Protein AF-A0A1F4F682-F1 (afdb_monomer)

Sequence (156 aa):
MVMATGIVSIAAHMLGLSLIAVALFWLTIVAYLVLWLLNVLRAIWFARDFFSDMVNHQRGMGFFTIVAGSCVLGSQFVLIAENYQVATYLWVLALVLWIGLTYTIFTAFTVNETKPSLEAGIYIALFVWLAVFTGLVHALVNPLLVFLVKRHQAKA

Radius of gyration: 17.97 Å; Cα contacts (8 Å, |Δi|>4): 100; chains: 1; bounding box: 41×32×54 Å

Foldseek 3Di:
DLLVLLVVLVVCVVVVVLVSSVVSLVVSVVVLVVVVVVVVVCCVPVVVVVLVLCLDPVSLVVQLVNLSSLQSNLVSCCRNVVNNPSSVVSNVVSLVSLVVSLVSSVVSVVPPPPDDPPVVVVVVVVVNVVSVVVNVCCVVVVVVVVVVVVVVVVVD

pLDDT: mean 74.23, std 10.25, range [45.69, 89.12]

Secondary structure (DSSP, 8-state):
-HHHHHHHHHHHHHTT-HHHHHHHHHHHHHHHHHHHHHHHHHHHHSHHHHHHHHHSHHHHHHHHHHHHHHHHHHHHHHHTS--HHHHHHHHHHHHHHHHHHHHHHHHHHHH-SSPPPHHHHHHHHHHHHHHHHHHHHHHHHHHHHHHHHHHHHTT-

Solvent-accessible surface area (backbone atoms only — not comparable to full-atom values): 8214 Å² total; per-residue (Å²): 108,49,50,62,45,34,53,52,17,50,52,31,42,77,70,67,40,53,72,60,14,52,53,33,44,54,51,27,52,53,52,45,53,52,52,49,51,53,51,51,51,42,47,71,78,36,44,70,62,46,54,56,39,38,56,34,81,79,51,36,60,58,60,53,51,56,30,54,32,28,44,46,52,18,50,45,27,45,74,75,65,66,36,56,67,63,18,49,52,31,42,52,51,22,52,53,51,45,52,53,51,52,52,51,42,49,50,42,60,69,70,46,86,73,77,68,56,75,67,56,52,50,55,50,51,52,48,50,51,49,52,53,50,52,51,50,49,50,66,57,48,50,60,51,50,54,50,52,52,53,57,54,62,78,73,111

Structure (mmCIF, N/CA/C/O backbone):
data_AF-A0A1F4F682-F1
#
_entry.id   AF-A0A1F4F682-F1
#
loop_
_atom_site.group_PDB
_atom_site.id
_atom_site.type_symbol
_atom_site.label_atom_id
_atom_site.label_alt_id
_atom_site.label_comp_id
_atom_site.label_asym_id
_atom_site.label_entity_id
_atom_site.label_seq_id
_atom_site.pdbx_PDB_ins_code
_atom_site.Cartn_x
_atom_site.Cartn_y
_atom_site.Cartn_z
_atom_site.occupancy
_atom_s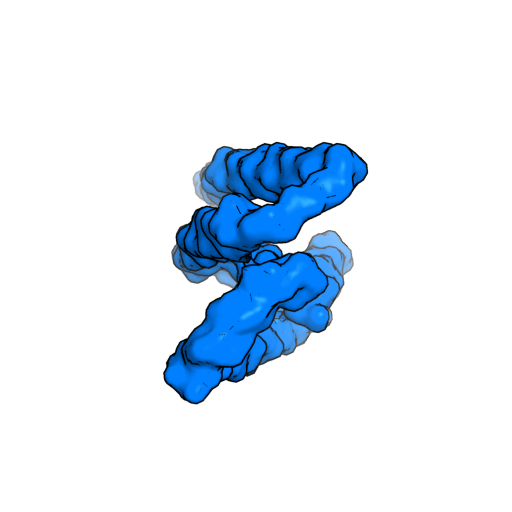ite.B_iso_or_equiv
_atom_site.auth_seq_id
_atom_site.auth_comp_id
_atom_site.auth_asym_id
_atom_site.auth_atom_id
_atom_site.pdbx_PDB_model_num
ATOM 1 N N . MET A 1 1 ? -8.284 4.380 -6.859 1.00 68.50 1 MET A N 1
ATOM 2 C CA . MET A 1 1 ? -9.416 3.669 -6.229 1.00 68.50 1 MET A CA 1
ATOM 3 C C . MET A 1 1 ? -9.028 3.128 -4.864 1.00 68.50 1 MET A C 1
ATOM 5 O O . MET A 1 1 ? -9.240 3.849 -3.906 1.00 68.50 1 MET A O 1
ATOM 9 N N . VAL A 1 2 ? -8.361 1.973 -4.775 1.00 77.50 2 VAL A N 1
ATOM 10 C CA . VAL A 1 2 ? -8.065 1.258 -3.511 1.00 77.50 2 VAL A CA 1
ATOM 11 C C . VAL A 1 2 ? -7.452 2.138 -2.409 1.00 77.50 2 VAL A C 1
ATOM 13 O O . VAL A 1 2 ? -7.921 2.094 -1.280 1.00 77.50 2 VAL A O 1
ATOM 16 N N . 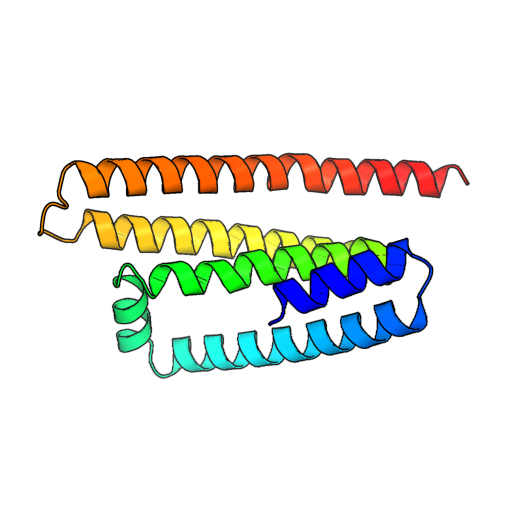MET A 1 3 ? -6.471 2.993 -2.727 1.00 83.12 3 MET A N 1
ATOM 17 C CA . MET A 1 3 ? -5.867 3.892 -1.728 1.00 83.12 3 MET A CA 1
ATOM 18 C C . MET A 1 3 ? -6.866 4.870 -1.099 1.00 83.12 3 MET A C 1
ATOM 20 O O . MET A 1 3 ? -6.956 4.956 0.121 1.00 83.12 3 MET A O 1
ATOM 24 N N . ALA A 1 4 ? -7.617 5.607 -1.923 1.00 79.62 4 ALA A N 1
ATOM 25 C CA . ALA A 1 4 ? -8.552 6.616 -1.430 1.00 79.62 4 ALA A CA 1
ATOM 26 C C . ALA A 1 4 ? -9.667 5.963 -0.603 1.00 79.62 4 ALA A C 1
ATOM 28 O O . ALA A 1 4 ? -9.984 6.427 0.486 1.00 79.62 4 ALA A O 1
ATOM 29 N N . THR A 1 5 ? -10.210 4.842 -1.085 1.00 85.31 5 THR A N 1
ATOM 30 C CA . THR A 1 5 ? -11.259 4.093 -0.382 1.00 85.31 5 THR A CA 1
ATOM 31 C C . THR A 1 5 ? -10.757 3.525 0.948 1.00 85.31 5 THR A C 1
ATOM 33 O O . THR A 1 5 ? -11.465 3.596 1.951 1.00 85.31 5 THR A O 1
ATOM 36 N N . GLY A 1 6 ? -9.510 3.044 0.982 1.00 81.06 6 GLY A N 1
ATOM 37 C CA . GLY A 1 6 ? -8.876 2.538 2.195 1.00 81.06 6 GLY A CA 1
ATOM 38 C C . GLY A 1 6 ? -8.612 3.621 3.246 1.00 81.06 6 GLY A C 1
ATOM 39 O O . GLY A 1 6 ? -8.923 3.420 4.417 1.00 81.06 6 GLY A O 1
ATOM 40 N N . ILE A 1 7 ? -8.130 4.803 2.844 1.00 84.69 7 ILE A N 1
ATOM 41 C CA . ILE A 1 7 ? -7.937 5.942 3.762 1.00 84.69 7 ILE A CA 1
ATOM 42 C C . ILE A 1 7 ? -9.279 6.410 4.339 1.00 84.69 7 ILE A C 1
ATOM 44 O O . ILE A 1 7 ? -9.384 6.632 5.544 1.00 84.69 7 ILE A O 1
ATOM 48 N N . VAL A 1 8 ? -10.324 6.513 3.508 1.00 86.88 8 VAL A N 1
ATOM 49 C CA . VAL A 1 8 ? -11.672 6.896 3.967 1.00 86.88 8 VAL A CA 1
ATOM 50 C C . VAL A 1 8 ? -12.240 5.862 4.943 1.00 86.88 8 VAL A C 1
ATOM 52 O O . VAL A 1 8 ? -12.858 6.237 5.934 1.00 86.88 8 VAL A O 1
ATOM 55 N N . SER A 1 9 ? -11.994 4.570 4.717 1.00 83.31 9 SER A N 1
ATOM 56 C CA . SER A 1 9 ? -12.379 3.502 5.648 1.00 83.31 9 SER A CA 1
ATOM 57 C C . SER A 1 9 ? -11.684 3.634 7.009 1.00 83.31 9 SER A C 1
ATOM 59 O O . SER A 1 9 ? -12.350 3.530 8.038 1.00 83.31 9 SER A O 1
ATOM 61 N N . ILE A 1 10 ? -10.378 3.929 7.029 1.00 82.25 10 ILE A N 1
ATOM 62 C CA . ILE A 1 10 ? -9.631 4.176 8.274 1.00 82.25 10 ILE A CA 1
ATOM 63 C C . ILE A 1 10 ? -10.189 5.409 8.995 1.00 82.25 10 ILE A C 1
ATOM 65 O O . ILE A 1 10 ? -10.467 5.348 10.190 1.00 82.25 10 ILE A O 1
ATOM 69 N N . ALA A 1 11 ? -10.415 6.509 8.276 1.00 84.06 11 ALA A N 1
ATOM 70 C CA . ALA A 1 11 ? -10.985 7.724 8.854 1.00 84.06 11 ALA A CA 1
ATOM 71 C C . ALA A 1 11 ? -12.392 7.482 9.433 1.00 84.06 11 ALA A C 1
ATOM 73 O O . ALA A 1 11 ? -12.683 7.918 10.544 1.00 84.06 11 ALA A O 1
ATOM 74 N N . ALA A 1 12 ? -13.246 6.734 8.726 1.00 83.69 12 ALA A N 1
ATOM 75 C CA . ALA A 1 12 ? -14.570 6.348 9.212 1.00 83.69 12 ALA A CA 1
ATOM 76 C C . ALA A 1 12 ? -14.486 5.503 10.493 1.00 83.69 12 ALA A C 1
ATOM 78 O O . ALA A 1 12 ? -15.276 5.708 11.413 1.00 83.69 12 ALA A O 1
ATOM 79 N N . HIS A 1 13 ? -13.504 4.599 10.585 1.00 82.81 13 HIS A N 1
ATOM 80 C CA . HIS A 1 13 ? -13.258 3.818 11.796 1.00 82.81 13 HIS A CA 1
ATOM 81 C C . HIS A 1 13 ? -12.855 4.714 12.976 1.00 82.81 13 HIS A C 1
ATOM 83 O O . HIS A 1 13 ? -13.425 4.594 14.058 1.00 82.81 13 HIS A O 1
ATOM 89 N N . MET A 1 14 ? -11.944 5.668 12.753 1.00 79.00 14 MET A N 1
ATOM 90 C CA . MET A 1 14 ? -11.510 6.626 13.780 1.00 79.00 14 MET A CA 1
ATOM 91 C C . MET A 1 14 ? -12.634 7.557 14.256 1.00 79.00 14 MET A C 1
ATOM 93 O O . MET A 1 14 ? -12.611 8.013 15.395 1.00 79.00 14 MET A O 1
ATOM 97 N N . LEU A 1 15 ? -13.630 7.820 13.406 1.00 85.56 15 LEU A N 1
ATOM 98 C CA . LEU A 1 15 ? -14.827 8.601 13.736 1.00 85.56 15 LEU A CA 1
ATOM 99 C C . LEU A 1 15 ? -15.926 7.773 14.432 1.00 85.56 15 LEU A C 1
ATOM 101 O O . LEU A 1 15 ? -17.009 8.292 14.687 1.00 85.56 15 LEU A O 1
ATOM 105 N N . GLY A 1 16 ? -15.683 6.489 14.721 1.00 83.19 16 GLY A N 1
ATOM 106 C CA . GLY A 1 16 ? -16.652 5.596 15.366 1.00 83.19 16 GLY A CA 1
ATOM 107 C C . GLY A 1 16 ? -17.733 5.037 14.430 1.00 83.19 16 GLY A C 1
ATOM 108 O O . GLY A 1 16 ? -18.625 4.320 14.880 1.00 83.19 16 GLY A O 1
ATOM 109 N N . LEU A 1 17 ? -17.658 5.304 13.120 1.00 85.62 17 LEU A N 1
ATOM 110 C CA . LEU A 1 17 ? -18.595 4.808 12.101 1.00 85.62 17 LEU A CA 1
ATOM 111 C C . LEU A 1 17 ? -18.211 3.389 11.645 1.00 85.62 17 L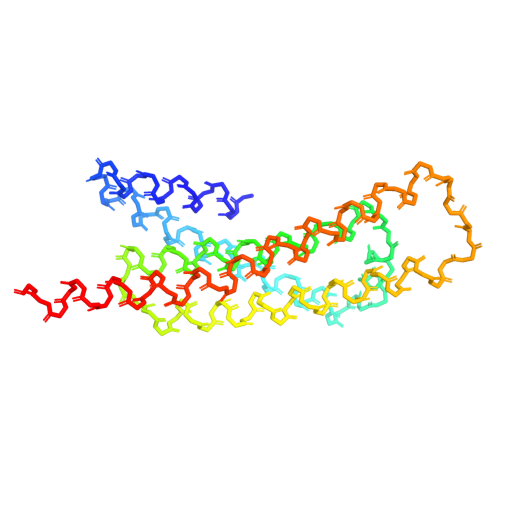EU A C 1
ATOM 113 O O . LEU A 1 17 ? -17.867 3.151 10.484 1.00 85.62 17 LEU A O 1
ATOM 117 N N . SER A 1 18 ? -18.269 2.429 12.569 1.00 80.94 18 SER A N 1
ATOM 118 C CA . SER A 1 18 ? -17.787 1.052 12.379 1.00 80.94 18 SER A CA 1
ATOM 119 C C . SER A 1 18 ? -18.422 0.325 11.184 1.00 80.94 18 SER A C 1
ATOM 121 O O . SER A 1 18 ? -17.709 -0.304 10.405 1.00 80.94 18 SER A O 1
ATOM 123 N N . LEU A 1 19 ? -19.736 0.462 10.973 1.00 84.56 19 LEU A N 1
ATOM 124 C CA . LEU A 1 19 ? -20.443 -0.152 9.837 1.00 84.56 19 LEU A CA 1
ATOM 125 C C . LEU A 1 19 ? -19.913 0.331 8.480 1.00 84.56 19 LEU A C 1
ATOM 127 O O . LEU A 1 19 ? -19.671 -0.474 7.581 1.00 84.56 19 LEU A O 1
ATOM 131 N N . ILE A 1 20 ? -19.695 1.641 8.341 1.00 86.00 20 ILE A N 1
ATOM 132 C CA . ILE A 1 20 ? -19.176 2.243 7.104 1.00 86.00 20 ILE A CA 1
ATOM 133 C C . ILE A 1 20 ? -17.720 1.821 6.897 1.00 86.00 20 ILE A C 1
ATOM 135 O O . ILE A 1 20 ? -17.334 1.458 5.785 1.00 86.00 20 ILE A O 1
ATOM 139 N N . ALA A 1 21 ? -16.924 1.812 7.969 1.00 83.00 21 ALA A N 1
ATOM 140 C CA . ALA A 1 21 ? -15.537 1.374 7.921 1.00 83.00 21 ALA A CA 1
ATOM 141 C C . ALA A 1 21 ? -15.405 -0.066 7.407 1.00 83.00 21 ALA A C 1
ATOM 143 O O . ALA A 1 21 ? -14.607 -0.306 6.500 1.00 83.00 21 ALA A O 1
ATOM 144 N N . VAL A 1 22 ? -16.219 -0.994 7.925 1.00 86.31 22 VAL A N 1
ATOM 145 C CA . VAL A 1 22 ? -16.217 -2.412 7.525 1.00 86.31 22 VAL A CA 1
ATOM 146 C C . VAL A 1 22 ? -16.720 -2.599 6.092 1.00 86.31 22 VAL A C 1
ATOM 148 O O . VAL A 1 22 ? -16.121 -3.358 5.331 1.00 86.31 22 VAL A O 1
ATOM 151 N N . ALA A 1 23 ? -17.774 -1.887 5.682 1.00 89.12 23 ALA A N 1
ATOM 152 C CA . ALA A 1 23 ? -18.270 -1.951 4.307 1.00 89.12 23 ALA A CA 1
ATOM 153 C C . ALA A 1 23 ? -17.206 -1.485 3.296 1.00 89.12 23 ALA A C 1
ATOM 155 O O . ALA A 1 23 ? -16.928 -2.167 2.306 1.00 89.12 23 ALA A O 1
ATOM 156 N N . LEU A 1 24 ? -16.555 -0.350 3.574 1.00 85.62 24 LEU A N 1
ATOM 157 C CA . LEU A 1 24 ? -15.470 0.166 2.740 1.00 85.62 24 LEU A CA 1
ATOM 158 C C . LEU A 1 24 ? -14.226 -0.728 2.789 1.00 85.62 24 LEU A C 1
ATOM 160 O O . LEU A 1 24 ? -13.521 -0.840 1.786 1.00 85.62 24 LEU A O 1
ATOM 164 N N . PHE A 1 25 ? -13.957 -1.386 3.916 1.00 85.88 25 PHE A N 1
ATOM 165 C CA . PHE A 1 25 ? -12.868 -2.351 4.043 1.00 85.88 25 PHE A CA 1
ATOM 166 C C . PHE A 1 25 ? -13.065 -3.547 3.106 1.00 85.88 25 PHE A C 1
ATOM 168 O O . PHE A 1 25 ? -12.182 -3.837 2.299 1.00 85.88 25 PHE A O 1
ATOM 175 N N . TRP A 1 26 ? -14.247 -4.169 3.115 1.00 88.44 26 TRP A N 1
ATOM 176 C CA . TRP A 1 26 ? -14.574 -5.258 2.189 1.00 88.44 26 TRP A CA 1
ATOM 177 C C . TRP A 1 26 ? -14.499 -4.825 0.726 1.00 88.44 26 TRP A C 1
ATOM 179 O O . TRP A 1 26 ? -13.915 -5.530 -0.098 1.00 88.44 26 TRP A O 1
ATOM 189 N N . LEU A 1 27 ? -15.018 -3.638 0.404 1.00 89.12 27 LEU A N 1
ATOM 190 C CA . LEU A 1 27 ? -14.910 -3.076 -0.941 1.00 89.12 27 LEU A CA 1
ATOM 191 C C . LEU A 1 27 ? -13.443 -2.903 -1.368 1.00 89.12 27 LEU A C 1
ATOM 193 O O . LEU A 1 27 ? -13.085 -3.212 -2.505 1.00 89.12 27 LEU A O 1
ATOM 197 N N . THR A 1 28 ? -12.591 -2.444 -0.449 1.00 87.75 28 THR A N 1
ATOM 198 C CA . THR A 1 28 ? -11.156 -2.247 -0.692 1.00 87.75 28 THR A CA 1
ATOM 199 C C . THR A 1 28 ? -10.450 -3.582 -0.935 1.00 87.75 28 THR A C 1
ATOM 201 O O . THR A 1 28 ? -9.664 -3.670 -1.877 1.00 87.75 28 THR A O 1
ATOM 204 N N . ILE A 1 29 ? -10.779 -4.636 -0.173 1.00 88.44 29 ILE A N 1
ATOM 205 C CA . ILE A 1 29 ? -10.260 -6.000 -0.388 1.00 88.44 29 ILE A CA 1
ATOM 206 C C . ILE A 1 29 ? -10.619 -6.503 -1.787 1.00 88.44 29 ILE A C 1
ATOM 208 O O . ILE A 1 29 ? -9.736 -6.926 -2.533 1.00 88.44 29 ILE A O 1
ATOM 212 N N . VAL A 1 30 ? -11.901 -6.447 -2.161 1.00 89.06 30 VAL A N 1
ATOM 213 C CA . VAL A 1 30 ? -12.370 -6.961 -3.456 1.00 89.06 30 VAL A CA 1
ATOM 214 C C . VAL A 1 30 ? -11.711 -6.198 -4.602 1.00 89.06 30 VAL A C 1
ATOM 216 O O . VAL A 1 30 ? -11.157 -6.811 -5.514 1.00 89.06 30 VAL A O 1
ATOM 219 N N . ALA A 1 31 ? -11.703 -4.865 -4.538 1.00 86.94 31 ALA A N 1
ATOM 220 C CA . ALA A 1 31 ? -11.068 -4.038 -5.556 1.00 86.94 31 ALA A CA 1
ATOM 221 C C . ALA A 1 31 ? -9.560 -4.313 -5.664 1.00 86.94 31 ALA A C 1
ATOM 223 O O . ALA A 1 31 ? -9.029 -4.384 -6.772 1.00 86.94 31 ALA A O 1
ATOM 224 N N . TYR A 1 32 ? -8.871 -4.496 -4.533 1.00 85.56 32 TYR A N 1
ATOM 225 C CA . TYR A 1 32 ? -7.453 -4.837 -4.515 1.00 85.56 32 TYR A CA 1
ATOM 226 C C . TYR A 1 32 ? -7.191 -6.192 -5.177 1.00 85.56 32 TYR A C 1
ATOM 228 O O . TYR A 1 32 ? -6.349 -6.259 -6.066 1.00 85.56 32 TYR A O 1
ATOM 236 N N . LEU A 1 33 ? -7.942 -7.240 -4.820 1.00 87.44 33 LEU A N 1
ATOM 237 C CA . LEU A 1 33 ? -7.789 -8.580 -5.399 1.00 87.44 33 LEU A CA 1
ATOM 238 C C . LEU A 1 33 ? -8.057 -8.600 -6.906 1.00 87.44 33 LEU A C 1
ATOM 240 O O . LEU A 1 33 ? -7.285 -9.197 -7.652 1.00 87.44 33 LEU A O 1
ATOM 244 N N . VAL A 1 34 ? -9.111 -7.918 -7.363 1.00 87.56 34 VAL A N 1
ATOM 245 C CA . VAL A 1 34 ? -9.435 -7.816 -8.794 1.00 87.56 34 VAL A CA 1
ATOM 246 C C . VAL A 1 34 ? -8.304 -7.127 -9.553 1.00 87.56 34 VAL A C 1
ATOM 248 O O . VAL A 1 34 ? -7.853 -7.634 -10.578 1.00 87.56 34 VAL A O 1
ATOM 251 N N . LEU A 1 35 ? -7.802 -5.999 -9.040 1.00 85.00 35 LEU A N 1
ATOM 252 C CA . LEU A 1 35 ? -6.686 -5.292 -9.667 1.00 85.00 35 LEU A CA 1
ATOM 253 C C . LEU A 1 35 ? -5.405 -6.129 -9.662 1.00 85.00 35 LEU A C 1
ATOM 255 O O . LEU A 1 35 ? -4.697 -6.145 -10.665 1.00 85.00 35 LEU A O 1
ATOM 259 N N . TRP A 1 36 ? -5.126 -6.848 -8.574 1.00 84.50 36 TRP A N 1
ATOM 260 C CA . TRP A 1 36 ? -3.973 -7.742 -8.485 1.00 84.50 36 TRP A CA 1
ATOM 261 C C . TRP A 1 36 ? -4.054 -8.856 -9.526 1.00 84.50 36 TRP A C 1
ATOM 263 O O . TRP A 1 36 ? -3.098 -9.073 -10.266 1.00 84.50 36 TRP A O 1
ATOM 273 N N . LEU A 1 37 ? -5.211 -9.512 -9.638 1.00 85.19 37 LEU A N 1
ATOM 274 C CA . LEU A 1 37 ? -5.434 -10.596 -10.589 1.00 85.19 37 LEU A CA 1
ATOM 275 C C . LEU A 1 37 ? -5.287 -10.112 -12.034 1.00 85.19 37 LEU A C 1
ATOM 277 O O . LEU A 1 37 ? -4.574 -10.735 -12.814 1.00 85.19 37 LEU A O 1
ATOM 281 N N . LEU A 1 38 ? -5.906 -8.980 -12.382 1.00 83.56 38 LEU A N 1
ATOM 282 C CA . LEU A 1 38 ? -5.779 -8.379 -13.712 1.00 83.56 38 LEU A CA 1
ATOM 283 C C . LEU A 1 38 ? -4.329 -7.995 -14.025 1.00 83.56 38 LEU A C 1
ATOM 285 O O . LEU A 1 38 ? -3.872 -8.190 -15.150 1.00 83.56 38 LEU A O 1
ATOM 289 N N . ASN A 1 39 ? -3.594 -7.481 -13.037 1.00 78.69 39 ASN A N 1
ATOM 290 C CA . ASN A 1 39 ? -2.199 -7.099 -13.219 1.00 78.69 39 ASN A CA 1
ATOM 291 C C . ASN A 1 39 ? -1.289 -8.325 -13.407 1.00 78.69 39 ASN A C 1
ATOM 293 O O . ASN A 1 39 ? -0.425 -8.311 -14.279 1.00 78.69 39 ASN A O 1
ATOM 297 N N . VAL A 1 40 ? -1.517 -9.407 -12.654 1.00 81.44 40 VAL A N 1
ATOM 298 C CA . VAL A 1 40 ? -0.799 -10.682 -12.822 1.00 81.44 40 VAL A CA 1
ATOM 299 C C . VAL A 1 40 ? -1.136 -11.331 -14.162 1.00 81.44 40 VAL A C 1
ATOM 301 O O . VAL A 1 40 ? -0.232 -11.744 -14.882 1.00 81.44 40 VAL A O 1
ATOM 304 N N . LEU A 1 41 ? -2.415 -11.372 -14.545 1.00 82.69 41 LEU A N 1
ATOM 305 C CA . LEU A 1 41 ? -2.848 -11.864 -15.856 1.00 82.69 41 LEU A CA 1
ATOM 306 C C . LEU A 1 41 ? -2.167 -11.091 -16.987 1.00 82.69 41 LEU A C 1
ATOM 308 O O . LEU A 1 41 ? -1.633 -11.696 -17.915 1.00 82.69 41 LEU A O 1
ATOM 312 N N . ARG A 1 42 ? -2.111 -9.759 -16.880 1.00 78.56 42 ARG A N 1
ATOM 313 C CA . ARG A 1 42 ? -1.401 -8.909 -17.840 1.00 78.56 42 ARG A CA 1
ATOM 314 C C . ARG A 1 42 ? 0.099 -9.199 -17.861 1.00 78.56 42 ARG A C 1
ATOM 316 O O . ARG A 1 42 ? 0.671 -9.258 -18.943 1.00 78.56 42 ARG A O 1
ATOM 323 N N . ALA A 1 43 ? 0.725 -9.416 -16.706 1.00 75.06 43 ALA A N 1
ATOM 324 C CA . ALA A 1 43 ? 2.145 -9.748 -16.625 1.00 75.06 43 ALA A CA 1
ATOM 325 C C . ALA A 1 43 ? 2.474 -11.101 -17.283 1.00 75.06 43 ALA A C 1
ATOM 327 O O . ALA A 1 43 ? 3.526 -11.228 -17.902 1.00 75.06 43 ALA A O 1
ATOM 328 N N . ILE A 1 44 ? 1.580 -12.094 -17.195 1.00 78.25 44 ILE A N 1
ATOM 329 C CA . ILE A 1 44 ? 1.788 -13.422 -17.796 1.00 78.25 44 ILE A CA 1
ATOM 330 C C . ILE A 1 44 ? 1.496 -13.398 -19.303 1.00 78.25 44 ILE A C 1
ATOM 332 O O . ILE A 1 44 ? 2.271 -13.940 -20.086 1.00 78.25 44 ILE A O 1
ATOM 336 N N . TRP A 1 45 ? 0.386 -12.787 -19.727 1.00 75.62 45 TRP A N 1
ATOM 337 C CA . TRP A 1 45 ? -0.060 -12.837 -21.128 1.00 75.62 45 TRP A CA 1
ATOM 338 C C . TRP A 1 45 ? 0.592 -11.776 -22.017 1.00 75.62 45 TRP A C 1
ATOM 340 O O . TRP A 1 45 ? 0.779 -12.009 -23.207 1.00 75.62 45 TRP A O 1
ATOM 350 N N . PHE A 1 46 ? 0.979 -10.634 -21.447 1.00 71.31 46 PHE A N 1
ATOM 351 C CA . PHE A 1 46 ? 1.541 -9.492 -22.172 1.00 71.31 46 PHE A CA 1
ATOM 352 C C . PHE A 1 46 ? 2.887 -9.060 -21.580 1.00 71.31 46 PHE A C 1
ATOM 354 O O . PHE A 1 46 ? 3.170 -7.870 -21.484 1.00 71.31 46 PHE A O 1
ATOM 361 N N . ALA A 1 47 ? 3.738 -10.016 -21.185 1.00 62.28 47 ALA A N 1
ATOM 362 C CA . ALA A 1 47 ? 5.020 -9.744 -20.526 1.00 62.28 47 ALA A CA 1
ATOM 363 C C . ALA A 1 47 ? 5.898 -8.738 -21.298 1.00 62.28 47 ALA A C 1
ATOM 365 O O . ALA A 1 47 ? 6.469 -7.830 -20.700 1.00 62.28 47 ALA A O 1
ATOM 366 N N . ARG A 1 48 ? 5.974 -8.849 -22.633 1.00 62.59 48 ARG A N 1
ATOM 367 C CA . ARG A 1 48 ? 6.750 -7.915 -23.472 1.00 62.59 48 ARG A CA 1
ATOM 368 C C . ARG A 1 48 ? 6.209 -6.484 -23.418 1.00 62.59 48 ARG A C 1
ATOM 370 O O . ARG A 1 48 ? 6.987 -5.561 -23.190 1.00 62.59 48 ARG A O 1
ATOM 377 N N . ASP A 1 49 ? 4.899 -6.311 -23.570 1.00 65.00 49 ASP A N 1
ATOM 378 C CA . ASP A 1 49 ? 4.259 -4.991 -23.509 1.00 65.00 49 ASP A CA 1
ATOM 379 C C . ASP A 1 49 ? 4.280 -4.426 -22.084 1.00 65.00 49 ASP A C 1
ATOM 381 O O . ASP A 1 49 ? 4.416 -3.224 -21.887 1.00 65.00 49 ASP A O 1
ATOM 385 N N . PHE A 1 50 ? 4.227 -5.298 -21.077 1.00 64.81 50 PHE A N 1
ATOM 386 C CA . PHE A 1 50 ? 4.335 -4.947 -19.666 1.00 64.81 50 PHE A CA 1
ATOM 387 C C . PHE A 1 50 ? 5.724 -4.401 -19.314 1.00 64.81 50 PHE A C 1
ATOM 389 O O . PHE A 1 50 ? 5.826 -3.340 -18.703 1.00 6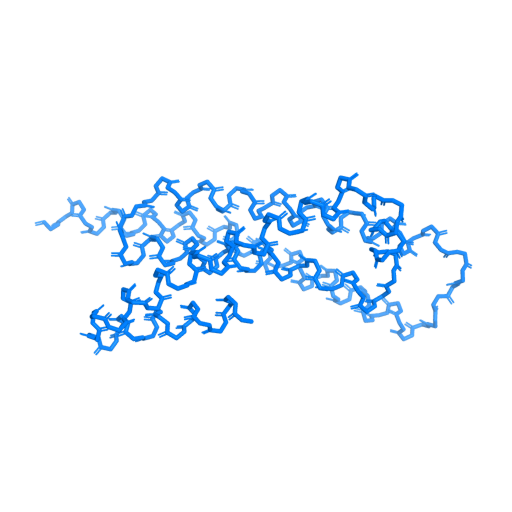4.81 50 PHE A O 1
ATOM 396 N N . PHE A 1 51 ? 6.800 -5.072 -19.744 1.00 64.06 51 PHE A N 1
ATOM 397 C CA . PHE A 1 51 ? 8.161 -4.556 -19.571 1.00 64.06 51 PHE A CA 1
ATOM 398 C C . PHE A 1 51 ? 8.389 -3.277 -20.387 1.00 64.06 51 PHE A C 1
ATOM 400 O O . PHE A 1 51 ? 9.010 -2.344 -19.883 1.00 64.06 51 PHE A O 1
ATOM 407 N N . SER A 1 52 ? 7.833 -3.181 -21.599 1.00 62.09 52 SER A N 1
ATOM 408 C CA . SER A 1 52 ? 7.872 -1.940 -22.386 1.00 62.09 52 SER A CA 1
ATOM 409 C C . SER A 1 52 ? 7.141 -0.784 -21.686 1.00 62.09 52 SER A C 1
ATOM 411 O O . SER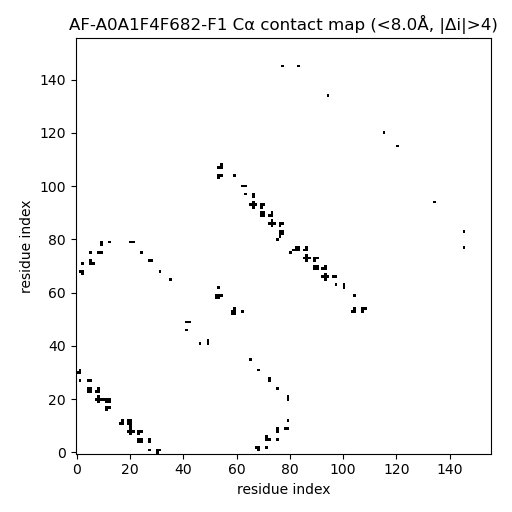 A 1 52 ? 7.601 0.356 -21.732 1.00 62.09 52 SER A O 1
ATOM 413 N N . ASP A 1 53 ? 6.026 -1.061 -21.009 1.00 61.69 53 ASP A N 1
ATOM 414 C CA . ASP A 1 53 ? 5.283 -0.078 -20.218 1.00 61.69 53 ASP A CA 1
ATOM 415 C C . ASP A 1 53 ? 6.032 0.335 -18.942 1.00 61.69 53 ASP A C 1
ATOM 417 O O . ASP A 1 53 ? 5.936 1.492 -18.532 1.00 61.69 53 ASP A O 1
ATOM 421 N N . MET A 1 54 ? 6.811 -0.564 -18.329 1.00 57.94 54 MET A N 1
ATOM 422 C CA . MET A 1 54 ? 7.658 -0.236 -17.171 1.00 57.94 54 MET A CA 1
ATOM 423 C C . MET A 1 54 ? 8.793 0.734 -17.519 1.00 57.94 54 MET A C 1
ATOM 425 O O . MET A 1 54 ? 9.183 1.539 -16.677 1.00 57.94 54 MET A O 1
ATOM 429 N N . VAL A 1 55 ? 9.305 0.677 -18.751 1.00 57.84 55 VAL A N 1
ATOM 430 C CA . VAL A 1 55 ? 10.375 1.563 -19.246 1.00 57.84 55 VAL A CA 1
ATOM 431 C C . VAL A 1 55 ? 9.838 2.969 -19.564 1.00 57.84 55 VAL A C 1
ATOM 433 O O . VAL A 1 55 ? 10.597 3.937 -19.613 1.00 57.84 55 VAL A O 1
ATOM 436 N N . ASN A 1 56 ? 8.523 3.125 -19.742 1.00 61.44 56 ASN A N 1
ATOM 437 C CA . ASN A 1 56 ? 7.908 4.416 -20.026 1.00 61.44 56 ASN A CA 1
ATOM 438 C C . ASN A 1 56 ? 7.705 5.237 -18.734 1.00 61.44 56 ASN A C 1
ATOM 440 O O . ASN A 1 56 ? 6.972 4.827 -17.830 1.00 61.44 56 ASN A O 1
ATOM 444 N N . HIS A 1 57 ? 8.310 6.431 -18.675 1.00 57.09 57 HIS A N 1
ATOM 445 C CA . HIS A 1 57 ? 8.360 7.325 -17.504 1.00 57.09 57 HIS A CA 1
ATOM 446 C C . HIS A 1 57 ? 7.003 7.561 -16.815 1.00 57.09 57 HIS A C 1
ATOM 448 O O . HIS A 1 57 ? 6.929 7.616 -15.589 1.00 57.09 57 HIS A O 1
ATOM 454 N N . GLN A 1 58 ? 5.912 7.670 -17.580 1.00 57.00 58 GLN A N 1
ATOM 455 C CA . GLN A 1 58 ? 4.579 7.928 -17.021 1.00 57.00 58 GLN A CA 1
ATOM 456 C C . GLN A 1 58 ? 3.863 6.664 -16.526 1.00 57.00 58 GLN A C 1
ATOM 458 O O . GLN A 1 58 ? 3.058 6.734 -15.598 1.00 57.00 58 GLN A O 1
ATOM 463 N N . ARG A 1 59 ? 4.139 5.503 -17.132 1.00 61.97 59 ARG A N 1
ATOM 464 C CA . ARG A 1 59 ? 3.453 4.236 -16.822 1.00 61.97 59 ARG A CA 1
ATOM 465 C C . ARG A 1 59 ? 4.168 3.444 -15.727 1.00 61.97 59 ARG A C 1
ATOM 467 O O . ARG A 1 59 ? 3.491 2.822 -14.911 1.00 61.97 59 ARG A O 1
ATOM 474 N N . GLY A 1 60 ? 5.493 3.582 -15.619 1.00 63.19 60 GLY A N 1
ATOM 475 C CA . GLY A 1 60 ? 6.306 3.051 -14.519 1.00 63.19 60 GLY A CA 1
ATOM 476 C C . GLY A 1 60 ? 5.803 3.484 -13.136 1.00 63.19 60 GLY A C 1
ATOM 477 O O . GLY A 1 60 ? 5.672 2.659 -12.231 1.00 63.19 60 GLY A O 1
ATOM 478 N N . MET A 1 61 ? 5.403 4.755 -12.986 1.00 65.00 61 MET A N 1
ATOM 479 C CA . MET A 1 61 ? 4.846 5.268 -11.724 1.00 65.00 61 MET A CA 1
ATOM 480 C C . MET A 1 61 ? 3.529 4.594 -11.315 1.00 65.00 61 MET A C 1
ATOM 482 O O . MET A 1 61 ? 3.260 4.435 -10.124 1.00 65.00 61 MET A O 1
ATOM 486 N N . GLY A 1 62 ? 2.727 4.140 -12.282 1.00 69.62 62 GLY A N 1
ATOM 487 C CA . GLY A 1 62 ? 1.477 3.429 -12.021 1.00 69.62 62 GLY A CA 1
ATOM 488 C C . GLY A 1 62 ? 1.684 2.121 -11.255 1.00 69.62 62 GLY A C 1
ATOM 489 O O . GLY A 1 62 ? 0.834 1.749 -10.447 1.00 69.62 62 GLY A O 1
ATOM 490 N N . PHE A 1 63 ? 2.830 1.457 -11.418 1.00 72.31 63 PHE A N 1
ATOM 491 C CA . PHE A 1 63 ? 3.120 0.201 -10.724 1.00 72.31 63 PHE A CA 1
ATOM 492 C C . PHE A 1 63 ? 3.328 0.380 -9.220 1.00 72.31 63 PHE A C 1
ATOM 494 O O . PHE A 1 63 ? 2.915 -0.481 -8.447 1.00 72.31 63 PHE A O 1
ATOM 501 N N . PHE A 1 64 ? 3.853 1.522 -8.766 1.00 73.88 64 PHE A N 1
ATOM 502 C CA . PHE A 1 64 ? 3.988 1.801 -7.331 1.00 73.88 64 PHE A CA 1
ATOM 503 C C . PHE A 1 64 ? 2.640 1.924 -6.608 1.00 73.88 64 PHE A C 1
ATOM 505 O O . PHE A 1 64 ? 2.575 1.787 -5.386 1.00 73.88 64 PHE A O 1
ATOM 512 N N . THR A 1 65 ? 1.534 2.108 -7.336 1.00 80.75 65 THR A N 1
ATOM 513 C CA . THR A 1 65 ? 0.199 2.157 -6.724 1.00 80.75 65 THR A CA 1
ATOM 514 C C . THR A 1 65 ? -0.198 0.834 -6.069 1.00 80.75 65 THR A C 1
ATOM 516 O O . THR A 1 65 ? -0.956 0.850 -5.098 1.00 80.75 65 THR A O 1
ATOM 519 N N . ILE A 1 66 ? 0.345 -0.301 -6.529 1.00 80.88 66 ILE A N 1
ATOM 520 C CA . ILE A 1 66 ? 0.070 -1.610 -5.927 1.00 80.88 66 ILE A CA 1
ATOM 521 C C . ILE A 1 66 ? 0.805 -1.786 -4.594 1.00 80.88 66 ILE A C 1
ATOM 523 O O . ILE A 1 66 ? 0.247 -2.347 -3.651 1.00 80.88 66 ILE A O 1
ATOM 527 N N . VAL A 1 67 ? 2.015 -1.225 -4.485 1.00 82.94 67 VAL A N 1
ATOM 528 C CA . VAL A 1 67 ? 2.788 -1.150 -3.236 1.00 82.94 67 VAL A CA 1
ATOM 529 C C . VAL A 1 67 ? 2.022 -0.306 -2.224 1.00 82.94 67 VAL A C 1
ATOM 531 O O . VAL A 1 67 ? 1.744 -0.757 -1.115 1.00 82.94 67 VAL A O 1
ATOM 534 N N . ALA A 1 68 ? 1.607 0.895 -2.630 1.00 79.25 68 ALA A N 1
ATOM 535 C CA . ALA A 1 68 ? 0.859 1.793 -1.762 1.00 79.25 68 ALA A CA 1
ATOM 536 C C . ALA A 1 68 ? -0.496 1.192 -1.340 1.00 79.25 68 ALA A C 1
ATOM 538 O O . ALA A 1 68 ? -0.870 1.268 -0.171 1.00 79.25 68 ALA A O 1
ATOM 539 N N . GLY A 1 69 ? -1.200 0.519 -2.259 1.00 82.19 69 GLY A N 1
ATOM 540 C CA . GLY A 1 69 ? -2.432 -0.215 -1.959 1.00 82.19 69 GLY A CA 1
ATOM 541 C C . GLY A 1 69 ? -2.232 -1.347 -0.946 1.00 82.19 69 GLY A C 1
ATOM 542 O O . GLY A 1 69 ? -3.037 -1.478 -0.027 1.00 82.19 69 GLY A O 1
ATOM 543 N N . SER A 1 70 ? -1.136 -2.106 -1.059 1.00 84.88 70 SER A N 1
ATOM 544 C CA . SER A 1 70 ? -0.774 -3.172 -0.109 1.00 84.88 70 SER A CA 1
ATOM 545 C C . SER A 1 70 ? -0.563 -2.622 1.305 1.00 84.88 70 SER A C 1
ATOM 547 O O . SER A 1 70 ? -1.063 -3.194 2.272 1.00 84.88 70 SER A O 1
ATOM 549 N N . CYS A 1 71 ? 0.132 -1.484 1.424 1.00 82.62 71 CYS A N 1
ATOM 550 C CA . CYS A 1 71 ? 0.368 -0.814 2.703 1.00 82.62 71 CYS A CA 1
ATOM 551 C C . CYS A 1 71 ? -0.935 -0.318 3.342 1.00 82.62 71 CYS A C 1
ATOM 553 O O . CYS A 1 71 ? -1.172 -0.592 4.516 1.00 82.62 71 CYS A O 1
ATOM 555 N N . VAL A 1 72 ? -1.799 0.363 2.576 1.00 83.44 72 VAL A N 1
ATOM 556 C CA . VAL A 1 72 ? -3.093 0.864 3.081 1.00 83.44 72 VAL A CA 1
ATOM 557 C C . VAL A 1 72 ? -3.983 -0.291 3.543 1.00 83.44 72 VAL A C 1
ATOM 559 O O . VAL A 1 72 ? -4.559 -0.223 4.628 1.00 83.44 72 VAL A O 1
ATOM 562 N N . LEU A 1 73 ? -4.053 -1.374 2.764 1.00 83.81 73 LEU A N 1
ATOM 563 C CA . LEU A 1 73 ? -4.828 -2.557 3.131 1.00 83.81 73 LEU A CA 1
ATOM 564 C C . LEU A 1 73 ? -4.257 -3.238 4.385 1.00 83.81 73 LEU A C 1
ATOM 566 O O . LEU A 1 73 ? -5.013 -3.618 5.277 1.00 83.81 73 LEU A O 1
ATOM 570 N N . GLY A 1 74 ? -2.928 -3.333 4.499 1.00 82.25 74 GLY A N 1
ATOM 571 C CA . GLY A 1 74 ? -2.253 -3.821 5.702 1.00 82.25 74 GLY A CA 1
ATOM 572 C C . GLY A 1 74 ? -2.614 -3.002 6.944 1.00 82.25 74 GLY A C 1
ATOM 573 O O . GLY A 1 74 ? -2.959 -3.577 7.974 1.00 82.25 74 GLY A O 1
ATOM 574 N N . SER A 1 75 ? -2.632 -1.670 6.840 1.00 79.31 75 SER A N 1
ATOM 575 C CA . SER A 1 75 ? -3.077 -0.791 7.929 1.00 79.31 75 SER A CA 1
ATOM 576 C C . SER A 1 75 ? -4.546 -1.009 8.302 1.00 79.31 75 SER A C 1
ATOM 578 O O . SER A 1 75 ? -4.867 -1.035 9.487 1.00 79.31 75 SER A O 1
ATOM 580 N N . GLN A 1 76 ? -5.438 -1.232 7.331 1.00 80.88 76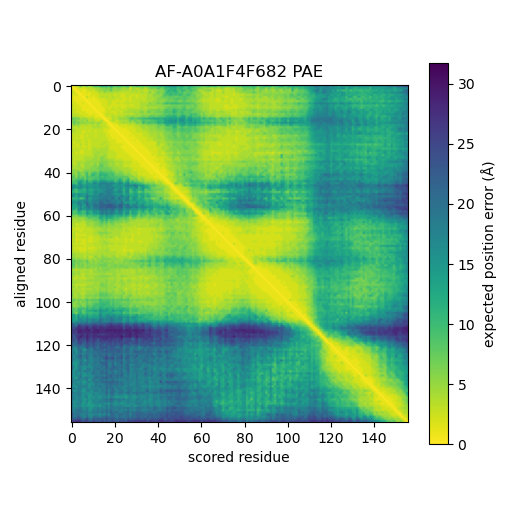 GLN A N 1
ATOM 581 C CA . GLN A 1 76 ? -6.835 -1.576 7.625 1.00 80.88 76 GLN A CA 1
ATOM 582 C C . GLN A 1 76 ? -6.965 -2.920 8.356 1.00 80.88 76 GLN A C 1
ATOM 584 O O . GLN A 1 76 ? -7.766 -3.028 9.279 1.00 80.88 76 GLN A O 1
ATOM 589 N N . PHE A 1 77 ? -6.163 -3.930 7.999 1.00 82.31 77 PHE A N 1
ATOM 590 C CA . PHE A 1 77 ? -6.149 -5.214 8.709 1.00 82.31 77 PHE A CA 1
ATOM 591 C C . PHE A 1 77 ? -5.661 -5.087 10.157 1.00 82.31 77 PHE A C 1
ATOM 593 O O . PHE A 1 77 ? -6.185 -5.782 11.024 1.00 82.31 77 PHE A O 1
ATOM 600 N N . VAL A 1 78 ? -4.702 -4.195 10.428 1.00 80.12 78 VAL A N 1
ATOM 601 C CA . VAL A 1 78 ? -4.249 -3.890 11.797 1.00 80.12 78 VAL A CA 1
ATOM 602 C C . VAL A 1 78 ? -5.334 -3.176 12.599 1.00 80.12 78 VAL A C 1
ATOM 604 O O . VAL A 1 78 ? -5.549 -3.523 13.754 1.00 80.12 78 VAL A O 1
ATOM 607 N N . LEU A 1 79 ? -5.987 -2.174 12.005 1.00 77.69 79 LEU A N 1
ATOM 608 C CA . LEU A 1 79 ? -6.883 -1.267 12.727 1.00 77.69 79 LEU A CA 1
ATOM 609 C C . LEU A 1 79 ? -8.314 -1.795 12.868 1.00 77.69 79 LEU A C 1
ATOM 611 O O . LEU A 1 79 ? -8.928 -1.576 13.900 1.00 77.69 79 LEU A O 1
ATOM 615 N N . ILE A 1 80 ? -8.856 -2.459 11.843 1.00 79.94 80 ILE A N 1
ATOM 616 C CA . ILE A 1 80 ? -10.270 -2.872 11.803 1.00 79.94 80 ILE A CA 1
ATOM 617 C C . ILE A 1 80 ? -10.427 -4.349 12.167 1.00 79.94 80 ILE A C 1
ATOM 619 O O . ILE A 1 80 ? -11.337 -4.710 12.904 1.00 79.94 80 ILE A O 1
ATOM 623 N N . ALA A 1 81 ? -9.571 -5.212 11.613 1.00 79.50 81 ALA A N 1
ATOM 624 C CA . ALA A 1 81 ? -9.682 -6.664 11.771 1.00 79.50 81 ALA A CA 1
ATOM 625 C C . ALA A 1 81 ? -8.770 -7.233 12.870 1.00 79.50 81 ALA A C 1
ATOM 627 O O . ALA A 1 81 ? -8.808 -8.439 13.105 1.00 79.50 81 ALA A O 1
ATOM 628 N N . GLU A 1 82 ? -7.910 -6.398 13.470 1.00 80.94 82 GLU A N 1
ATOM 629 C CA . GLU A 1 82 ? -6.879 -6.772 14.455 1.00 80.94 82 GLU A CA 1
ATOM 630 C C . GLU A 1 82 ? -6.019 -7.982 14.027 1.00 80.94 82 GLU A C 1
ATOM 632 O O . GLU A 1 82 ? -5.418 -8.691 14.836 1.00 80.94 82 GLU A O 1
ATOM 637 N N . ASN A 1 83 ? -5.927 -8.229 12.716 1.00 78.88 83 ASN A N 1
ATOM 638 C CA . ASN A 1 83 ? -5.243 -9.387 12.160 1.00 78.88 83 ASN A CA 1
ATOM 639 C C . ASN A 1 83 ? -3.842 -8.992 11.696 1.00 78.88 83 ASN A C 1
ATOM 641 O O . ASN A 1 83 ? -3.570 -8.718 10.522 1.00 78.88 83 ASN A O 1
ATOM 645 N N . TYR A 1 84 ? -2.929 -8.997 12.661 1.00 79.06 84 TYR A N 1
ATOM 646 C CA . TYR A 1 84 ? -1.531 -8.637 12.454 1.00 79.06 84 TYR A CA 1
ATOM 647 C C . TYR A 1 84 ? -0.784 -9.591 11.515 1.00 79.06 84 TYR A C 1
ATOM 649 O O . TYR A 1 84 ? 0.178 -9.174 10.868 1.00 79.06 84 TYR A O 1
ATOM 657 N N . GLN A 1 85 ? -1.206 -10.856 11.408 1.00 79.38 85 GLN A N 1
ATOM 658 C CA . GLN A 1 85 ? -0.544 -11.828 10.533 1.00 79.38 85 GLN A CA 1
ATOM 659 C C . GLN A 1 85 ? -0.716 -11.429 9.066 1.00 79.38 85 GLN A C 1
ATOM 661 O O . GLN A 1 85 ? 0.270 -11.280 8.345 1.00 79.38 85 GLN A O 1
ATOM 666 N N . VAL A 1 86 ? -1.957 -11.165 8.646 1.00 80.12 86 VAL A N 1
ATOM 667 C CA . VAL A 1 86 ? -2.265 -10.736 7.272 1.00 80.12 86 VAL A CA 1
ATOM 668 C C . VAL A 1 86 ? -1.605 -9.396 6.956 1.00 80.12 86 VAL A C 1
ATOM 670 O O . VAL A 1 86 ? -1.007 -9.240 5.891 1.00 80.12 86 VAL A O 1
ATOM 673 N N . ALA A 1 87 ? -1.636 -8.451 7.898 1.00 78.94 87 ALA A N 1
ATOM 674 C CA . ALA A 1 87 ? -0.954 -7.171 7.739 1.00 78.94 87 ALA A CA 1
ATOM 675 C C . ALA A 1 87 ? 0.561 -7.326 7.532 1.00 78.94 87 ALA A C 1
ATOM 677 O O . ALA A 1 87 ? 1.138 -6.649 6.683 1.00 78.94 87 ALA A O 1
ATOM 678 N N . THR A 1 88 ? 1.201 -8.247 8.259 1.00 78.38 8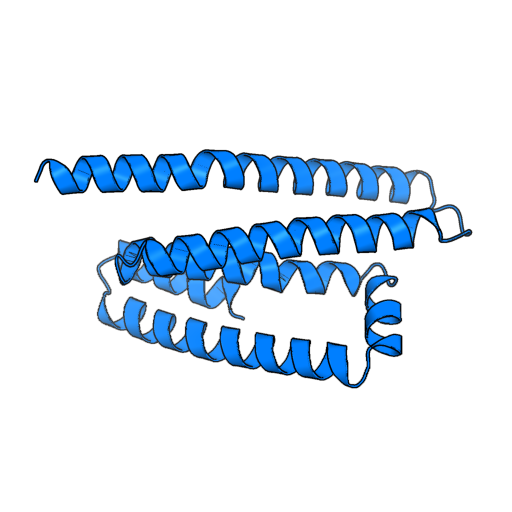8 THR A N 1
ATOM 679 C CA . THR A 1 88 ? 2.636 -8.525 8.103 1.00 78.38 88 THR A CA 1
ATOM 680 C C . THR A 1 88 ? 2.937 -9.115 6.727 1.00 78.38 88 THR A C 1
ATOM 682 O O . THR A 1 88 ? 3.871 -8.664 6.069 1.00 78.38 88 THR A O 1
ATOM 685 N N . TYR A 1 89 ? 2.126 -10.064 6.246 1.00 85.56 89 TYR A N 1
ATOM 686 C CA . TYR A 1 89 ? 2.298 -10.625 4.902 1.00 85.56 89 TYR A CA 1
ATOM 687 C C . TYR A 1 89 ? 2.141 -9.569 3.805 1.00 85.56 89 TYR A C 1
ATOM 689 O O . TYR A 1 89 ? 2.974 -9.500 2.902 1.00 85.56 89 TYR A O 1
ATOM 697 N N . LEU A 1 90 ? 1.118 -8.713 3.901 1.00 81.25 90 LEU A N 1
ATOM 698 C CA . LEU A 1 90 ? 0.915 -7.607 2.962 1.00 81.25 90 LEU A CA 1
ATOM 699 C C . LEU A 1 90 ? 2.065 -6.598 3.005 1.00 81.25 90 LEU A C 1
ATOM 701 O O . LEU A 1 90 ? 2.470 -6.090 1.963 1.00 81.25 90 LEU A O 1
ATOM 705 N N . TRP A 1 91 ? 2.620 -6.334 4.187 1.00 82.19 91 TRP A N 1
ATOM 706 C CA . TRP A 1 91 ? 3.769 -5.450 4.346 1.00 82.19 91 TRP A CA 1
ATOM 707 C C . TRP A 1 91 ? 5.039 -6.032 3.707 1.00 82.19 91 TRP A C 1
ATOM 709 O O . TRP A 1 91 ? 5.716 -5.330 2.957 1.00 82.19 91 TRP A O 1
ATOM 719 N N . VAL A 1 92 ? 5.331 -7.321 3.922 1.00 81.50 92 VAL A N 1
ATOM 720 C CA . VAL A 1 92 ? 6.460 -8.002 3.260 1.00 81.50 92 VAL A CA 1
ATOM 721 C C . VAL A 1 92 ? 6.274 -8.002 1.742 1.00 81.50 92 VAL A C 1
ATOM 723 O O . VAL A 1 92 ? 7.210 -7.689 1.009 1.00 81.50 92 VAL A O 1
ATOM 726 N N . LEU A 1 93 ? 5.062 -8.291 1.259 1.00 85.00 93 LEU A N 1
ATOM 727 C CA . LEU A 1 93 ? 4.739 -8.238 -0.166 1.00 85.00 93 LEU A CA 1
ATOM 728 C C . LEU A 1 93 ? 4.980 -6.835 -0.741 1.00 85.00 93 LEU A C 1
ATOM 730 O O . LEU A 1 93 ? 5.609 -6.702 -1.791 1.00 85.00 93 LEU A O 1
ATOM 734 N N . ALA A 1 94 ? 4.525 -5.793 -0.042 1.00 82.06 94 ALA A N 1
ATOM 735 C CA . ALA A 1 94 ? 4.737 -4.406 -0.436 1.00 82.06 94 ALA A CA 1
ATOM 736 C C . ALA A 1 94 ? 6.231 -4.069 -0.519 1.00 82.06 94 ALA A C 1
ATOM 738 O O . ALA A 1 94 ? 6.656 -3.453 -1.491 1.00 82.06 94 ALA A O 1
ATOM 739 N N . LEU A 1 95 ? 7.028 -4.511 0.459 1.00 81.56 95 LEU A N 1
ATOM 740 C CA . LEU A 1 95 ? 8.475 -4.302 0.492 1.00 81.56 95 LEU A CA 1
ATOM 741 C C . LEU A 1 95 ? 9.171 -4.964 -0.706 1.00 81.56 95 LEU A C 1
ATOM 743 O O . LEU A 1 95 ? 9.980 -4.328 -1.379 1.00 81.56 95 LEU A O 1
ATOM 747 N N . VAL A 1 96 ? 8.836 -6.222 -1.002 1.00 83.50 96 VAL A N 1
ATOM 748 C CA . VAL A 1 96 ? 9.418 -6.966 -2.130 1.00 83.50 96 VAL A CA 1
ATOM 749 C C . VAL A 1 96 ? 9.053 -6.313 -3.461 1.00 83.50 96 VAL A C 1
ATOM 751 O O . VAL A 1 96 ? 9.931 -6.081 -4.292 1.00 83.50 96 VAL A O 1
ATOM 754 N N . LEU A 1 97 ? 7.776 -5.970 -3.655 1.00 80.81 97 LEU A N 1
ATOM 755 C CA . LEU A 1 97 ? 7.311 -5.274 -4.857 1.00 80.81 97 LEU A CA 1
ATOM 756 C C . LEU A 1 97 ? 7.973 -3.906 -4.999 1.00 80.81 97 LEU A C 1
ATOM 758 O O . LEU A 1 97 ? 8.379 -3.533 -6.095 1.00 80.81 97 LEU A O 1
ATOM 762 N N . TRP A 1 98 ? 8.114 -3.172 -3.898 1.00 82.62 98 TRP A N 1
ATOM 763 C CA . TRP A 1 98 ? 8.767 -1.873 -3.880 1.00 82.62 98 TRP A CA 1
ATOM 764 C C . TRP A 1 98 ? 10.222 -1.971 -4.329 1.00 82.62 98 TRP A C 1
ATOM 766 O O . TRP A 1 98 ? 10.607 -1.255 -5.250 1.00 82.62 98 TRP A O 1
ATOM 776 N N . ILE A 1 99 ? 11.001 -2.887 -3.747 1.00 79.25 99 ILE A N 1
ATOM 777 C CA . ILE A 1 99 ? 12.391 -3.132 -4.144 1.00 79.25 99 ILE A CA 1
ATOM 778 C C . ILE A 1 99 ? 12.436 -3.523 -5.625 1.00 79.25 99 ILE A C 1
ATOM 780 O O . ILE A 1 99 ? 13.103 -2.858 -6.414 1.00 79.25 99 ILE A O 1
ATOM 784 N N . GLY A 1 100 ? 11.674 -4.538 -6.037 1.00 80.00 100 GLY A N 1
ATOM 785 C CA . GLY A 1 100 ? 11.683 -5.028 -7.417 1.00 80.00 100 GLY A CA 1
ATOM 786 C C . GLY A 1 100 ? 11.350 -3.947 -8.451 1.00 80.00 100 GLY A C 1
ATOM 787 O O . GLY A 1 100 ? 12.073 -3.793 -9.437 1.00 80.00 100 GLY A O 1
ATOM 788 N N . LEU A 1 101 ? 10.300 -3.156 -8.213 1.00 75.94 101 LEU A N 1
ATOM 789 C CA . LEU A 1 101 ? 9.893 -2.067 -9.105 1.00 75.94 101 LEU A CA 1
ATOM 790 C C . LEU A 1 101 ? 10.926 -0.944 -9.143 1.00 75.94 101 LEU A C 1
ATOM 792 O O . LEU A 1 101 ? 11.273 -0.483 -10.225 1.00 75.94 101 LEU A O 1
ATOM 796 N N . THR A 1 102 ? 11.450 -0.549 -7.983 1.00 74.38 102 THR A N 1
ATOM 797 C CA . THR A 1 102 ? 12.502 0.466 -7.847 1.00 74.38 102 THR A CA 1
ATOM 798 C C . THR A 1 102 ? 13.717 0.079 -8.686 1.00 74.38 102 THR A C 1
ATOM 800 O O . THR A 1 102 ? 14.110 0.829 -9.574 1.00 74.38 102 THR A O 1
ATOM 803 N N . TYR A 1 103 ? 14.252 -1.129 -8.497 1.00 73.06 103 TYR A N 1
ATOM 804 C CA . TYR A 1 103 ? 15.395 -1.607 -9.274 1.00 73.06 103 TYR A CA 1
ATOM 805 C C . TYR A 1 103 ? 15.084 -1.703 -10.769 1.00 73.06 103 TYR A C 1
ATOM 807 O O . TYR A 1 103 ? 15.858 -1.202 -11.575 1.00 73.06 103 TYR A O 1
ATOM 815 N N . THR A 1 104 ? 13.944 -2.279 -11.154 1.00 70.94 104 THR A N 1
ATOM 816 C CA . THR A 1 104 ? 13.612 -2.474 -12.576 1.00 70.94 104 THR A CA 1
ATOM 817 C C . THR A 1 104 ? 13.436 -1.144 -13.308 1.00 70.94 104 THR A C 1
ATOM 819 O O . THR A 1 104 ? 13.975 -0.963 -14.397 1.00 70.94 104 THR A O 1
ATOM 822 N N . ILE A 1 105 ? 12.722 -0.193 -12.700 1.00 68.56 105 ILE A N 1
ATOM 823 C CA . ILE A 1 105 ? 12.484 1.138 -13.268 1.00 68.56 105 ILE A CA 1
ATOM 824 C C . ILE A 1 105 ? 13.803 1.925 -13.339 1.00 68.56 105 ILE A C 1
ATOM 826 O O . ILE A 1 105 ? 14.088 2.552 -14.357 1.00 68.56 105 ILE A O 1
ATOM 830 N N . PHE A 1 106 ? 14.666 1.835 -12.321 1.00 66.06 106 PHE A N 1
ATOM 831 C CA . PHE A 1 106 ? 15.978 2.488 -12.367 1.00 66.06 106 PHE A CA 1
ATOM 832 C C . P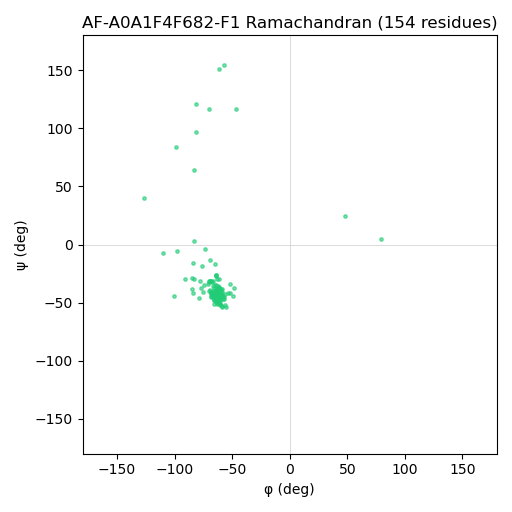HE A 1 106 ? 16.942 1.871 -13.367 1.00 66.06 106 PHE A C 1
ATOM 834 O O . PHE A 1 106 ? 17.649 2.610 -14.053 1.00 66.06 106 PHE A O 1
ATOM 841 N N . THR A 1 107 ? 16.970 0.547 -13.499 1.00 65.81 107 THR A N 1
ATOM 842 C CA . THR A 1 107 ? 17.759 -0.114 -14.540 1.00 65.81 107 THR A CA 1
ATOM 843 C C . THR A 1 107 ? 17.245 0.285 -15.921 1.00 65.81 107 THR A C 1
ATOM 845 O O . THR A 1 107 ? 18.043 0.664 -16.772 1.00 65.81 107 THR A O 1
ATOM 848 N N . ALA A 1 108 ? 15.926 0.309 -16.131 1.00 65.00 108 ALA A N 1
ATOM 849 C CA . ALA A 1 108 ? 15.320 0.760 -17.382 1.00 65.00 108 ALA A CA 1
ATOM 850 C C . ALA A 1 108 ? 15.683 2.212 -17.739 1.00 65.00 108 ALA A C 1
ATOM 852 O O . ALA A 1 108 ? 15.930 2.516 -18.906 1.00 65.00 108 ALA A O 1
ATOM 853 N N . PHE A 1 109 ? 15.763 3.113 -16.757 1.00 61.56 109 PHE A N 1
ATOM 854 C CA . PHE A 1 109 ? 16.195 4.491 -17.002 1.00 61.56 109 PHE A CA 1
ATOM 855 C C . PHE A 1 109 ? 17.707 4.642 -17.168 1.00 61.56 109 PHE A C 1
ATOM 857 O O . PHE A 1 109 ? 18.135 5.490 -17.941 1.00 61.56 109 PHE A O 1
ATOM 864 N N . THR A 1 110 ? 18.512 3.811 -16.504 1.00 59.41 110 THR A N 1
ATOM 865 C CA . THR A 1 110 ? 19.979 3.822 -16.644 1.00 59.41 110 THR A CA 1
ATOM 866 C C . THR A 1 110 ? 20.438 3.278 -18.001 1.00 59.41 110 THR A C 1
ATOM 868 O O . THR A 1 110 ? 21.436 3.744 -18.539 1.00 59.41 110 THR A O 1
ATOM 871 N N . VAL A 1 111 ? 19.723 2.297 -18.563 1.00 59.31 111 VAL A N 1
ATOM 872 C CA . VAL A 1 111 ? 20.075 1.638 -19.837 1.00 59.31 111 VAL A CA 1
ATOM 873 C C . VAL A 1 111 ? 19.579 2.423 -21.064 1.00 59.31 111 VAL A C 1
ATOM 875 O O . VAL A 1 111 ? 20.060 2.196 -22.170 1.00 59.31 111 VAL A O 1
ATOM 878 N N . ASN A 1 112 ? 18.656 3.378 -20.900 1.00 49.84 112 ASN A N 1
ATOM 879 C CA . ASN A 1 112 ? 18.220 4.228 -22.009 1.00 49.84 112 ASN A CA 1
ATOM 880 C C . ASN A 1 112 ? 19.332 5.210 -22.428 1.00 49.84 112 ASN A C 1
ATOM 882 O O . ASN A 1 112 ? 19.724 6.095 -21.671 1.00 49.84 112 ASN A O 1
ATOM 886 N N . GLU A 1 113 ? 19.809 5.071 -23.668 1.00 47.31 113 GLU A N 1
ATOM 887 C CA . GLU A 1 113 ? 20.939 5.826 -24.236 1.00 47.31 113 GLU A CA 1
ATOM 888 C C . GLU A 1 113 ? 20.651 7.322 -24.475 1.00 47.31 113 GLU A C 1
ATOM 890 O O . GLU A 1 113 ? 21.569 8.124 -24.672 1.00 47.31 113 GLU A O 1
ATOM 895 N N . THR A 1 114 ? 19.386 7.744 -24.419 1.00 49.06 114 THR A N 1
ATOM 896 C CA . THR A 1 114 ? 19.011 9.158 -24.514 1.00 49.06 114 THR A CA 1
ATOM 897 C C . THR A 1 114 ? 19.186 9.837 -23.161 1.00 49.06 114 THR A C 1
ATOM 899 O O . THR A 1 114 ? 18.305 9.768 -22.303 1.00 49.06 114 THR A O 1
ATOM 902 N N . LYS A 1 115 ? 20.328 10.510 -22.979 1.00 45.69 115 LYS A N 1
ATOM 903 C CA . LYS A 1 115 ? 20.618 11.356 -21.812 1.00 45.69 115 LYS A CA 1
ATOM 904 C C . LYS A 1 115 ? 19.424 12.281 -21.512 1.00 45.69 115 LYS A C 1
ATOM 906 O O . LYS A 1 115 ? 19.110 13.130 -22.349 1.00 45.69 115 LYS A O 1
ATOM 911 N N . PRO A 1 116 ? 18.775 12.153 -20.341 1.00 53.91 116 PRO A N 1
ATOM 912 C CA . PRO A 1 116 ? 17.782 13.122 -19.902 1.00 53.91 116 PRO A CA 1
ATOM 913 C C . PRO A 1 116 ? 18.450 14.495 -19.754 1.00 53.91 116 PRO A C 1
ATOM 915 O O . PRO A 1 116 ? 19.643 14.582 -19.449 1.00 53.91 116 PRO A O 1
ATOM 918 N N . SER A 1 117 ? 17.701 15.579 -19.948 1.00 60.34 117 SER A N 1
ATOM 919 C CA . SER A 1 117 ? 18.177 16.918 -19.589 1.00 60.34 117 SER A CA 1
ATOM 920 C C . SER A 1 117 ? 18.551 16.974 -18.096 1.00 60.34 117 SER A C 1
ATOM 922 O O . SER A 1 117 ? 18.027 16.208 -17.285 1.00 60.34 117 SER A O 1
ATOM 924 N N . LEU A 1 118 ? 19.454 17.886 -17.714 1.00 59.75 118 LEU A N 1
ATOM 925 C CA . LEU A 1 118 ? 19.939 18.037 -16.329 1.00 59.75 118 LEU A CA 1
ATOM 926 C C . LEU A 1 118 ? 18.786 18.174 -15.308 1.00 59.75 118 LEU A C 1
ATOM 928 O O . LEU A 1 118 ? 18.867 17.655 -14.198 1.00 59.75 118 LEU A O 1
ATOM 932 N N . GLU A 1 119 ? 17.687 18.809 -15.721 1.00 62.81 119 GLU A N 1
ATOM 933 C CA . GLU A 1 119 ? 16.439 18.922 -14.959 1.00 62.81 119 GLU A CA 1
ATOM 934 C C . GLU A 1 119 ? 15.809 17.558 -14.657 1.00 62.81 119 GLU A C 1
ATOM 936 O O . GLU A 1 119 ? 15.534 17.245 -13.500 1.00 62.81 119 GLU A O 1
ATOM 941 N N . ALA A 1 120 ? 15.629 16.711 -15.675 1.00 60.59 120 ALA A N 1
ATOM 942 C CA . ALA A 1 120 ? 15.050 15.382 -15.505 1.00 60.59 120 ALA A CA 1
ATOM 943 C C . ALA A 1 120 ? 15.912 14.507 -14.579 1.00 60.59 120 ALA A C 1
ATOM 945 O O . ALA A 1 120 ? 15.372 13.781 -13.749 1.00 60.59 120 ALA A O 1
ATOM 946 N N . GLY A 1 121 ? 17.242 14.639 -14.642 1.00 60.16 121 GLY A N 1
ATOM 947 C CA . GLY A 1 121 ? 18.160 13.948 -13.730 1.00 60.16 121 GLY A CA 1
ATOM 948 C C . GLY A 1 121 ? 17.959 14.318 -12.254 1.00 60.16 121 GLY A C 1
ATOM 949 O O . GLY A 1 121 ? 17.960 13.434 -11.397 1.00 60.16 121 GLY A O 1
ATOM 950 N N . ILE A 1 122 ? 17.724 15.600 -11.950 1.00 73.69 122 ILE A N 1
ATOM 951 C CA . ILE A 1 122 ? 17.457 16.076 -10.582 1.00 73.69 122 ILE A CA 1
ATOM 952 C C . ILE A 1 122 ? 16.102 15.567 -10.082 1.00 73.69 122 ILE A C 1
ATOM 954 O O . ILE A 1 122 ? 16.023 15.069 -8.959 1.00 73.69 122 ILE A O 1
ATOM 958 N N . TYR A 1 123 ? 15.049 15.628 -10.905 1.00 70.62 123 TYR A N 1
ATOM 959 C CA . TYR A 1 123 ? 13.735 15.096 -10.525 1.00 70.62 123 TYR A CA 1
ATOM 960 C C . TYR A 1 123 ? 13.782 13.589 -10.263 1.00 70.62 123 TYR A C 1
ATOM 962 O O . TYR A 1 123 ? 13.203 13.124 -9.283 1.00 70.62 123 TYR A O 1
ATOM 970 N N . ILE A 1 124 ? 14.521 12.832 -11.080 1.00 65.00 124 ILE A N 1
ATOM 971 C CA . ILE A 1 124 ? 14.721 11.393 -10.876 1.00 65.00 124 ILE A CA 1
ATOM 972 C C . ILE A 1 124 ? 15.475 11.146 -9.565 1.00 65.00 124 ILE A C 1
ATOM 974 O O . ILE A 1 124 ? 15.003 10.365 -8.746 1.00 65.00 124 ILE A O 1
ATOM 978 N N . ALA A 1 125 ? 16.597 11.833 -9.321 1.00 70.56 125 ALA A N 1
ATOM 979 C CA . ALA A 1 125 ? 17.382 11.684 -8.094 1.00 70.56 125 ALA A CA 1
ATOM 980 C C . ALA A 1 125 ? 16.570 12.016 -6.830 1.00 70.56 125 ALA A C 1
ATOM 982 O O . ALA A 1 125 ? 16.601 11.263 -5.855 1.00 70.56 125 ALA A O 1
ATOM 983 N N . LEU A 1 126 ? 15.794 13.104 -6.860 1.00 73.62 126 LEU A N 1
ATOM 984 C CA . LEU A 1 126 ? 14.897 13.486 -5.769 1.00 73.62 126 LEU A CA 1
ATOM 985 C C . LEU A 1 126 ? 13.790 12.453 -5.554 1.00 73.62 126 LEU A C 1
ATOM 987 O O . LEU A 1 126 ? 13.464 12.143 -4.410 1.00 73.62 126 LEU A O 1
ATOM 991 N N . PHE A 1 127 ? 13.242 11.877 -6.625 1.00 74.12 127 PHE A N 1
ATOM 992 C CA . PHE A 1 127 ? 12.235 10.826 -6.521 1.00 74.12 127 PHE A CA 1
ATOM 993 C C . PHE A 1 127 ? 12.817 9.531 -5.941 1.00 74.12 127 PHE A C 1
ATOM 995 O O . PHE A 1 127 ? 12.188 8.927 -5.075 1.00 74.12 127 PHE A O 1
ATOM 1002 N N . VAL A 1 128 ? 14.034 9.135 -6.347 1.00 67.19 128 VAL A N 1
ATOM 1003 C CA . VAL A 1 128 ? 14.765 7.996 -5.753 1.00 67.19 128 VAL A CA 1
ATOM 1004 C C . VAL A 1 128 ? 14.922 8.221 -4.262 1.00 67.19 128 VAL A C 1
ATOM 1006 O O . VAL A 1 128 ? 14.577 7.360 -3.456 1.00 67.19 128 VAL A O 1
ATOM 1009 N N . TRP A 1 129 ? 15.438 9.394 -3.903 1.00 75.12 129 TRP A N 1
ATOM 1010 C CA . TRP A 1 129 ? 15.738 9.728 -2.526 1.00 75.12 129 TRP A CA 1
ATOM 1011 C C . TRP A 1 129 ? 14.463 9.720 -1.686 1.00 75.12 129 TRP A C 1
ATOM 1013 O O . TRP A 1 129 ? 14.428 9.075 -0.643 1.00 75.12 129 TRP A O 1
ATOM 1023 N N . LEU A 1 130 ? 13.382 10.326 -2.183 1.00 77.50 130 LEU A N 1
ATOM 1024 C CA . LEU A 1 130 ? 12.089 10.328 -1.509 1.00 77.50 130 LEU A CA 1
ATOM 1025 C C . LEU A 1 130 ? 11.507 8.917 -1.370 1.00 77.50 130 LEU A C 1
ATOM 1027 O O . LEU A 1 130 ? 11.033 8.578 -0.289 1.00 77.50 130 LEU A O 1
ATOM 1031 N N . ALA A 1 131 ? 11.553 8.090 -2.418 1.00 70.62 131 ALA A N 1
ATOM 1032 C CA . ALA A 1 131 ? 11.026 6.726 -2.399 1.00 70.62 131 ALA A CA 1
ATOM 1033 C C . ALA A 1 131 ? 11.802 5.828 -1.424 1.00 70.62 131 ALA A C 1
ATOM 1035 O O . ALA A 1 131 ? 11.193 5.119 -0.625 1.00 70.62 131 ALA A O 1
ATOM 1036 N N . VAL A 1 132 ? 13.139 5.890 -1.447 1.00 72.25 132 VAL A N 1
ATOM 1037 C CA . VAL A 1 132 ? 14.012 5.165 -0.508 1.00 72.25 132 VAL A CA 1
ATOM 1038 C C . VAL A 1 132 ? 13.775 5.639 0.916 1.00 72.25 132 VAL A C 1
ATOM 1040 O O . VAL A 1 132 ? 13.608 4.817 1.812 1.00 72.25 132 VAL A O 1
ATOM 1043 N N . PHE A 1 133 ? 13.694 6.950 1.128 1.00 77.56 133 PHE A N 1
ATOM 1044 C CA . PHE A 1 133 ? 13.494 7.519 2.452 1.00 77.56 133 PHE A CA 1
ATOM 1045 C C . PHE A 1 133 ? 12.119 7.162 3.029 1.00 77.56 133 PHE A C 1
ATOM 1047 O O . PHE A 1 133 ? 12.031 6.677 4.154 1.00 77.56 133 PHE A O 1
ATOM 1054 N N . THR A 1 134 ? 11.041 7.320 2.257 1.00 75.19 134 THR A N 1
ATOM 1055 C CA . THR A 1 134 ? 9.687 6.941 2.702 1.00 75.19 134 THR A CA 1
ATOM 1056 C C . THR A 1 134 ? 9.551 5.439 2.930 1.00 75.19 134 THR A C 1
ATOM 1058 O O . THR A 1 134 ? 8.983 5.042 3.948 1.00 75.19 134 THR A O 1
ATOM 1061 N N . GLY A 1 135 ? 10.118 4.601 2.055 1.00 69.62 135 GLY A N 1
ATOM 1062 C CA . GLY A 1 135 ? 10.153 3.149 2.239 1.00 69.62 135 GLY A CA 1
ATOM 1063 C C . GLY A 1 135 ? 10.891 2.740 3.515 1.00 69.62 135 GLY A C 1
ATOM 1064 O O . GLY A 1 135 ? 10.392 1.916 4.280 1.00 69.62 135 GLY A O 1
ATOM 1065 N N . LEU A 1 136 ? 12.033 3.369 3.796 1.00 71.75 136 LEU A N 1
ATOM 1066 C CA . LEU A 1 136 ? 12.849 3.098 4.980 1.00 71.75 136 LEU A CA 1
ATOM 1067 C C . LEU A 1 136 ? 12.157 3.550 6.273 1.00 71.75 136 LEU A C 1
ATOM 1069 O O . LEU A 1 136 ? 12.134 2.803 7.251 1.00 71.75 136 LEU A O 1
ATOM 1073 N N . VAL A 1 137 ? 11.514 4.722 6.265 1.00 75.25 137 VAL A N 1
ATOM 1074 C CA . VAL A 1 137 ? 10.687 5.193 7.387 1.00 75.25 137 VAL A CA 1
ATOM 1075 C C . VAL A 1 137 ? 9.532 4.227 7.639 1.00 75.25 137 VAL A C 1
ATOM 1077 O O . VAL A 1 137 ? 9.350 3.784 8.769 1.00 75.25 137 VAL A O 1
ATOM 1080 N N . HIS A 1 138 ? 8.784 3.828 6.609 1.00 65.62 138 HIS A N 1
ATOM 1081 C CA . HIS A 1 138 ? 7.706 2.848 6.765 1.00 65.62 138 HIS A CA 1
ATOM 1082 C C . HIS A 1 138 ? 8.213 1.494 7.269 1.00 65.62 138 HIS A C 1
ATOM 1084 O O . HIS A 1 138 ? 7.546 0.858 8.086 1.00 65.62 138 HIS A O 1
ATOM 1090 N N . ALA A 1 139 ? 9.388 1.054 6.816 1.00 65.88 139 ALA A N 1
ATOM 1091 C CA . ALA A 1 139 ? 9.950 -0.220 7.228 1.00 65.88 139 ALA A CA 1
ATOM 1092 C C . ALA A 1 139 ? 10.406 -0.248 8.689 1.00 65.88 139 ALA A C 1
ATOM 1094 O O . ALA A 1 139 ? 10.305 -1.286 9.338 1.00 65.88 139 ALA A O 1
ATOM 1095 N N . LEU A 1 140 ? 10.855 0.888 9.221 1.00 71.44 140 LEU A N 1
ATOM 1096 C CA . LEU A 1 140 ? 11.240 1.020 10.624 1.00 71.44 140 LEU A CA 1
ATOM 1097 C C . LEU A 1 140 ? 10.041 1.300 11.535 1.00 71.44 140 LEU A C 1
ATOM 1099 O O . LEU A 1 140 ? 9.934 0.730 12.619 1.00 71.44 140 LEU A O 1
ATOM 1103 N N . VAL A 1 141 ? 9.123 2.164 11.101 1.00 72.25 141 VAL A N 1
ATOM 1104 C CA . VAL A 1 141 ? 8.010 2.644 11.930 1.00 72.25 141 VAL A CA 1
ATOM 1105 C C . VAL A 1 141 ? 6.905 1.598 12.057 1.00 72.25 141 VAL A C 1
ATOM 1107 O O . VAL A 1 141 ? 6.341 1.445 13.138 1.00 72.25 141 VAL A O 1
ATOM 1110 N N . ASN A 1 142 ? 6.601 0.838 11.001 1.00 67.75 142 ASN A N 1
ATOM 1111 C CA . ASN A 1 142 ? 5.469 -0.091 11.024 1.00 67.75 142 ASN A CA 1
ATOM 1112 C C . ASN A 1 142 ? 5.637 -1.248 12.041 1.00 67.75 142 ASN A C 1
ATOM 1114 O O . ASN A 1 142 ? 4.724 -1.465 12.839 1.00 67.75 142 ASN A O 1
ATOM 1118 N N . PRO A 1 143 ? 6.791 -1.942 12.131 1.00 66.75 143 PRO A N 1
ATOM 1119 C CA . PRO A 1 143 ? 7.016 -2.959 13.163 1.00 66.75 143 PRO A CA 1
ATOM 1120 C C . PRO A 1 143 ? 6.979 -2.382 14.584 1.00 66.75 143 PRO A C 1
ATOM 1122 O O . PRO A 1 143 ? 6.471 -3.029 15.498 1.00 66.75 143 PRO A O 1
ATOM 1125 N N . LEU A 1 144 ? 7.480 -1.155 14.769 1.00 69.12 144 LEU A N 1
ATOM 1126 C CA . LEU A 1 144 ? 7.434 -0.436 16.045 1.00 69.12 144 LEU A CA 1
ATOM 1127 C C . LEU A 1 144 ? 5.997 -0.103 16.460 1.00 69.12 144 LEU A C 1
ATOM 1129 O O . LEU A 1 144 ? 5.634 -0.333 17.611 1.00 69.12 144 LEU A O 1
ATOM 1133 N N . LEU A 1 145 ? 5.163 0.379 15.536 1.00 67.06 145 LEU A N 1
ATOM 1134 C CA . LEU A 1 145 ? 3.742 0.627 15.790 1.00 67.06 145 LEU A CA 1
ATOM 1135 C C . LEU A 1 145 ? 3.006 -0.666 16.146 1.00 67.06 145 LEU A C 1
ATOM 1137 O O . LEU A 1 145 ? 2.295 -0.705 17.147 1.00 67.06 145 LEU A O 1
ATOM 1141 N N . VAL A 1 146 ? 3.231 -1.744 15.390 1.00 65.06 146 VAL A N 1
ATOM 1142 C CA . VAL A 1 146 ? 2.652 -3.063 15.686 1.00 65.06 146 VAL A CA 1
ATOM 1143 C C . VAL A 1 146 ? 3.082 -3.551 17.074 1.00 65.06 146 VAL A C 1
ATOM 1145 O O . VAL A 1 146 ? 2.252 -4.028 17.849 1.00 65.06 146 VAL A O 1
ATOM 1148 N N . PHE A 1 147 ? 4.357 -3.388 17.432 1.00 68.94 147 PHE A N 1
ATOM 1149 C CA . PHE A 1 147 ? 4.875 -3.763 18.747 1.00 68.94 147 PHE A CA 1
ATOM 1150 C C . PHE A 1 147 ? 4.264 -2.930 19.883 1.00 68.94 147 PHE A C 1
ATOM 1152 O O . PHE A 1 147 ? 3.884 -3.479 20.919 1.00 68.94 147 PHE A O 1
ATOM 1159 N N . LEU A 1 148 ? 4.132 -1.614 19.698 1.00 69.94 148 LEU A N 1
ATOM 1160 C CA . LEU A 1 148 ? 3.537 -0.711 20.685 1.00 69.94 148 LEU A CA 1
ATOM 1161 C C . LEU A 1 148 ? 2.050 -1.000 20.905 1.00 69.94 148 LEU A C 1
ATOM 1163 O O . LEU A 1 148 ? 1.617 -1.061 22.055 1.00 69.94 148 LEU A O 1
ATOM 1167 N N . VAL A 1 149 ? 1.288 -1.250 19.837 1.00 67.75 149 VAL A N 1
ATOM 1168 C CA . VAL A 1 149 ? -0.131 -1.628 19.933 1.00 67.75 149 VAL A CA 1
ATOM 1169 C C . VAL A 1 149 ? -0.283 -2.963 20.663 1.00 67.75 149 VAL A C 1
ATOM 1171 O O . VAL A 1 149 ? -1.069 -3.060 21.605 1.00 67.75 149 VAL A O 1
ATOM 1174 N N . LYS A 1 150 ? 0.539 -3.966 20.323 1.00 66.12 150 LYS A N 1
ATOM 1175 C CA . LYS A 1 150 ? 0.542 -5.268 21.010 1.00 66.12 150 LYS A CA 1
ATOM 1176 C C . LYS A 1 150 ? 0.855 -5.131 22.505 1.00 66.12 150 LYS A C 1
ATOM 1178 O O . LYS A 1 150 ? 0.248 -5.805 23.333 1.00 66.12 150 LYS A O 1
ATOM 1183 N N . ARG A 1 151 ? 1.779 -4.234 22.868 1.00 68.44 151 ARG A N 1
ATOM 1184 C CA . ARG A 1 151 ? 2.134 -3.943 24.267 1.00 68.44 151 ARG A CA 1
ATOM 1185 C C . ARG A 1 151 ? 1.006 -3.245 25.032 1.00 68.44 151 ARG A C 1
ATOM 1187 O O . ARG A 1 151 ? 0.908 -3.437 26.240 1.00 68.44 151 ARG A O 1
ATOM 1194 N N . HIS A 1 152 ? 0.197 -2.432 24.358 1.00 64.25 152 HIS A N 1
ATOM 1195 C CA . HIS A 1 152 ? -0.933 -1.737 24.973 1.00 64.25 152 HIS A CA 1
ATOM 1196 C C . HIS A 1 152 ? -2.117 -2.682 25.223 1.00 64.25 152 HIS A C 1
ATOM 1198 O O . HIS A 1 152 ? -2.709 -2.635 26.294 1.00 64.25 152 HIS A O 1
ATOM 1204 N N . GLN A 1 153 ? -2.398 -3.579 24.273 1.00 59.59 153 GLN A N 1
ATOM 1205 C CA . GLN A 1 153 ? -3.429 -4.620 24.379 1.00 59.59 153 GLN A CA 1
ATOM 1206 C C . GLN A 1 153 ? -3.097 -5.668 25.457 1.00 59.59 153 GLN A C 1
ATOM 1208 O O . GLN A 1 153 ? -3.976 -6.103 26.182 1.00 59.59 153 GLN A O 1
ATOM 1213 N N . ALA A 1 154 ? -1.821 -6.028 25.640 1.00 61.12 154 ALA A N 1
ATOM 1214 C CA . ALA A 1 154 ? -1.399 -6.990 26.669 1.00 61.12 154 ALA A CA 1
ATOM 1215 C C . ALA A 1 154 ? -1.425 -6.447 28.117 1.00 61.12 154 ALA A C 1
ATOM 1217 O O . ALA A 1 154 ? -1.070 -7.171 29.046 1.00 61.12 154 ALA A O 1
ATOM 1218 N N . LYS A 1 155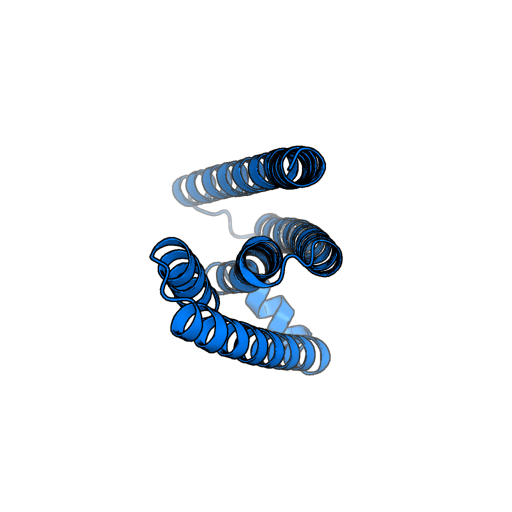 ? -1.750 -5.162 28.308 1.00 53.38 155 LYS A N 1
ATOM 1219 C CA . LYS A 1 155 ? -1.827 -4.499 29.621 1.00 53.38 155 LYS A CA 1
ATOM 1220 C C . LYS A 1 155 ? -3.256 -4.139 30.047 1.00 53.38 155 LYS A C 1
ATOM 1222 O O . LYS A 1 155 ? -3.411 -3.663 31.171 1.00 53.38 155 LYS A O 1
ATOM 1227 N N . ALA A 1 156 ? -4.238 -4.304 29.163 1.00 49.66 156 ALA A N 1
ATOM 1228 C CA . ALA A 1 156 ? -5.663 -4.163 29.457 1.00 49.66 156 ALA A CA 1
ATOM 1229 C C . ALA A 1 156 ? -6.249 -5.532 29.828 1.00 49.66 156 ALA A C 1
ATOM 1231 O O . ALA A 1 156 ? -7.187 -5.545 30.653 1.00 49.66 156 ALA A O 1
#

Mean predicted aligned error: 10.57 Å